Protein AF-A0A2U1RKB3-F1 (afdb_monomer_lite)

Radius of gyration: 14.65 Å; chains: 1; bounding box: 30×24×40 Å

Structure (mmCIF, N/CA/C/O backbone):
data_AF-A0A2U1RKB3-F1
#
_entry.id   AF-A0A2U1RKB3-F1
#
loop_
_atom_site.group_PDB
_atom_site.id
_atom_site.type_symbol
_atom_site.label_atom_id
_atom_site.label_alt_id
_atom_site.label_comp_id
_atom_site.label_asym_id
_atom_site.label_entity_id
_atom_site.label_seq_id
_atom_site.pdbx_PDB_ins_code
_atom_site.Cartn_x
_atom_site.Cartn_y
_atom_site.Cartn_z
_atom_site.occupancy
_atom_site.B_iso_or_equiv
_atom_site.auth_seq_id
_atom_site.auth_comp_id
_atom_site.auth_asym_id
_atom_site.auth_atom_id
_atom_site.pdbx_PDB_model_num
ATOM 1 N N . MET A 1 1 ? -11.209 -1.772 -21.357 1.00 34.69 1 MET A N 1
ATOM 2 C CA . MET A 1 1 ? -10.081 -1.187 -22.107 1.00 34.69 1 MET A CA 1
ATOM 3 C C . MET A 1 1 ? -9.138 -0.633 -21.068 1.00 34.69 1 MET A C 1
ATOM 5 O O . MET A 1 1 ? -9.551 0.246 -20.319 1.00 34.69 1 MET A O 1
ATOM 9 N N . ASP A 1 2 ? -7.949 -1.211 -20.966 1.00 29.16 2 ASP A N 1
ATOM 10 C CA . ASP A 1 2 ? -6.950 -0.784 -19.992 1.00 29.16 2 ASP A CA 1
ATOM 11 C C . ASP A 1 2 ? -6.097 0.314 -20.634 1.00 29.16 2 ASP A C 1
ATOM 13 O O . ASP A 1 2 ? -5.539 0.127 -21.715 1.00 29.16 2 ASP A O 1
ATOM 17 N N . THR A 1 3 ? -6.071 1.492 -20.010 1.00 33.03 3 THR A N 1
ATOM 18 C CA . THR A 1 3 ? -5.391 2.687 -20.524 1.00 33.03 3 THR A CA 1
ATOM 19 C C . THR A 1 3 ? -4.133 2.919 -19.699 1.00 33.03 3 THR A C 1
ATOM 21 O O . THR A 1 3 ? -4.228 3.145 -18.496 1.00 33.03 3 THR A O 1
ATOM 24 N N . VAL A 1 4 ? -2.962 2.895 -20.336 1.00 41.31 4 VAL A N 1
ATOM 25 C CA . VAL A 1 4 ? -1.676 3.191 -19.687 1.00 41.31 4 VAL A CA 1
ATOM 26 C C . VAL A 1 4 ? -1.207 4.575 -20.135 1.00 41.31 4 VAL A C 1
ATOM 28 O O . VAL A 1 4 ? -1.080 4.832 -21.331 1.00 41.31 4 VAL A O 1
ATOM 31 N N . LYS A 1 5 ? -0.962 5.484 -19.184 1.00 44.44 5 LYS A N 1
ATOM 32 C CA . LYS A 1 5 ? -0.470 6.847 -19.440 1.00 44.44 5 LYS A CA 1
ATOM 33 C C . LYS A 1 5 ? 0.995 6.940 -19.010 1.00 44.44 5 LYS A C 1
ATOM 35 O O . LYS A 1 5 ? 1.282 6.843 -17.824 1.00 44.44 5 LYS A O 1
ATOM 40 N N . VAL A 1 6 ? 1.913 7.138 -19.959 1.00 45.41 6 VAL A N 1
ATOM 41 C CA . VAL A 1 6 ? 3.365 7.196 -19.697 1.00 45.41 6 VAL A CA 1
ATOM 42 C C . VAL A 1 6 ? 3.868 8.637 -19.828 1.00 45.41 6 VAL A C 1
ATOM 44 O O . VAL A 1 6 ? 3.584 9.304 -20.822 1.00 45.41 6 VAL A O 1
ATOM 47 N N . SER A 1 7 ? 4.618 9.130 -18.836 1.00 49.72 7 SER A N 1
ATOM 48 C CA . SER A 1 7 ? 5.299 10.434 -18.861 1.00 49.72 7 SER A CA 1
ATOM 49 C C . SER A 1 7 ? 6.810 10.232 -18.746 1.00 49.72 7 SER A C 1
ATOM 51 O O . SER A 1 7 ? 7.283 9.574 -17.829 1.00 49.72 7 SER A O 1
ATOM 53 N N . LEU A 1 8 ? 7.598 10.834 -19.638 1.00 52.59 8 LEU A N 1
ATOM 54 C CA . LEU A 1 8 ? 9.067 10.725 -19.607 1.00 52.59 8 LEU A CA 1
ATOM 55 C C . LEU A 1 8 ? 9.713 11.499 -18.440 1.00 52.59 8 LEU A C 1
ATOM 57 O O . LEU A 1 8 ? 10.867 11.252 -18.109 1.00 52.59 8 LEU A O 1
ATOM 61 N N . LYS A 1 9 ? 8.979 12.420 -17.795 1.00 60.06 9 LYS A N 1
ATOM 62 C CA . LYS A 1 9 ? 9.431 13.108 -16.569 1.00 60.06 9 LYS A CA 1
ATOM 63 C C . LYS A 1 9 ? 9.156 12.307 -15.292 1.00 60.06 9 LYS A C 1
ATOM 65 O O . LYS A 1 9 ? 9.770 12.590 -14.270 1.00 60.06 9 LYS A O 1
ATOM 70 N N . LEU A 1 10 ? 8.215 11.362 -15.339 1.00 58.69 10 LEU A N 1
ATOM 71 C CA . LEU A 1 10 ? 7.777 10.558 -14.201 1.00 58.69 10 LEU A CA 1
ATOM 72 C C . LEU A 1 10 ? 7.273 9.207 -14.719 1.00 58.69 10 LEU A C 1
ATOM 74 O O . LEU A 1 10 ? 6.183 9.128 -15.289 1.00 58.69 10 LEU A O 1
ATOM 78 N N . ALA A 1 11 ? 8.058 8.152 -14.503 1.00 59.22 11 ALA A N 1
ATOM 79 C CA . ALA A 1 11 ? 7.650 6.787 -14.805 1.00 59.22 11 ALA A CA 1
ATOM 80 C C . ALA A 1 11 ? 6.543 6.358 -13.832 1.00 59.22 11 ALA A C 1
ATOM 82 O O . ALA A 1 11 ? 6.812 5.968 -12.698 1.00 59.22 11 ALA A O 1
ATOM 83 N N . GLN A 1 12 ? 5.292 6.486 -14.265 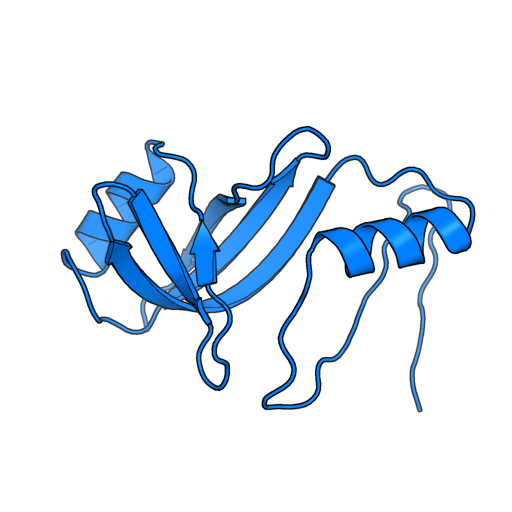1.00 63.16 12 GLN A N 1
ATOM 84 C CA . GLN A 1 12 ? 4.112 6.148 -13.480 1.00 63.16 12 GLN A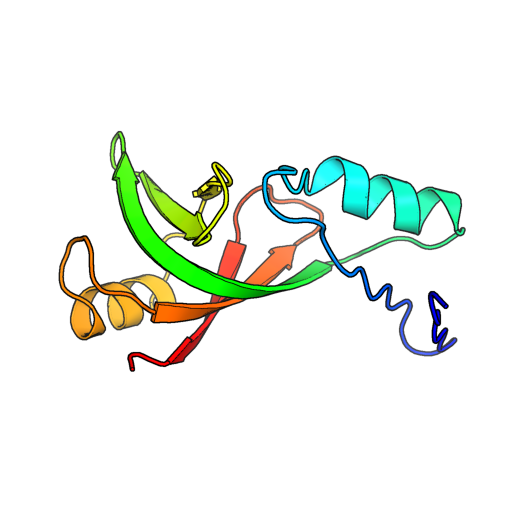 CA 1
ATOM 85 C C . GLN A 1 12 ? 3.385 4.972 -14.130 1.00 63.16 12 GLN A C 1
ATOM 87 O O . GLN A 1 12 ? 3.109 4.991 -15.329 1.00 63.16 12 GLN A O 1
ATOM 92 N N . ALA A 1 13 ? 3.048 3.971 -13.320 1.00 63.88 13 ALA A N 1
ATOM 93 C CA . ALA A 1 13 ? 2.147 2.891 -13.692 1.00 63.88 13 ALA A CA 1
ATOM 94 C C . ALA A 1 13 ? 0.860 3.028 -12.871 1.00 63.88 13 ALA A C 1
ATOM 96 O O . ALA A 1 13 ? 0.909 3.147 -11.648 1.00 63.88 13 ALA A O 1
ATOM 97 N N . GLU A 1 14 ? -0.286 3.030 -13.546 1.00 66.81 14 GLU A N 1
ATOM 98 C CA . GLU A 1 14 ? -1.599 2.943 -12.909 1.00 66.81 14 GLU A CA 1
ATOM 99 C C . GLU A 1 14 ? -2.141 1.535 -13.142 1.00 66.81 14 GLU A C 1
ATOM 101 O O . GLU A 1 14 ? -2.157 1.052 -14.275 1.00 66.81 14 GLU A O 1
ATOM 106 N N . MET A 1 15 ? -2.566 0.865 -12.073 1.00 64.94 15 MET A N 1
ATOM 107 C CA . MET A 1 15 ? -3.074 -0.499 -12.142 1.00 64.94 15 MET A CA 1
ATOM 108 C C . MET A 1 15 ? -4.424 -0.581 -11.441 1.00 64.94 15 MET A C 1
ATOM 110 O O . MET A 1 15 ? -4.564 -0.172 -10.290 1.00 64.94 15 MET A O 1
ATOM 114 N N . LYS A 1 16 ? -5.419 -1.136 -12.137 1.00 65.12 16 LYS A N 1
ATOM 115 C CA . LYS A 1 16 ? -6.729 -1.449 -11.562 1.00 65.12 16 LYS A CA 1
ATOM 116 C C . LYS A 1 16 ? -6.742 -2.903 -11.126 1.00 65.12 16 LYS A C 1
ATOM 118 O O . LYS A 1 16 ? -6.531 -3.803 -11.935 1.00 65.12 16 LYS A O 1
ATOM 123 N N . LEU A 1 17 ? -6.974 -3.119 -9.841 1.00 61.28 17 LEU A N 1
ATOM 124 C CA . LEU A 1 17 ? -6.993 -4.445 -9.241 1.00 61.28 17 LEU A CA 1
ATOM 125 C C . LEU A 1 17 ? -8.377 -5.073 -9.359 1.00 61.28 17 LEU A C 1
ATOM 127 O O . LEU A 1 17 ? -9.393 -4.387 -9.254 1.00 61.28 17 LEU A O 1
ATOM 131 N N . LYS A 1 18 ? -8.404 -6.392 -9.554 1.00 65.62 18 LYS A N 1
ATOM 132 C CA . LYS A 1 18 ? -9.621 -7.189 -9.390 1.00 65.62 18 LYS A CA 1
ATOM 133 C C . LYS A 1 18 ? -9.795 -7.530 -7.912 1.00 65.62 18 LYS A C 1
ATOM 135 O O . LYS A 1 18 ? -8.810 -7.789 -7.222 1.00 65.62 18 LYS A O 1
ATOM 140 N N . GLU A 1 19 ? -11.040 -7.552 -7.447 1.00 65.62 19 GLU A N 1
ATOM 141 C CA . GLU A 1 19 ? -11.363 -7.949 -6.074 1.00 65.62 19 GLU A CA 1
ATOM 142 C C . GLU A 1 19 ? -10.800 -9.341 -5.747 1.00 65.62 19 GLU A C 1
A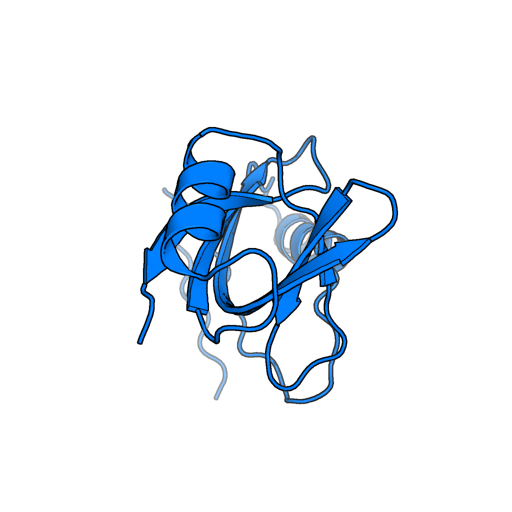TOM 144 O O . GLU A 1 19 ? -10.781 -10.239 -6.592 1.00 65.62 19 GLU A O 1
ATOM 149 N N . GLY A 1 20 ? -10.308 -9.505 -4.516 1.00 65.00 20 GLY A N 1
ATOM 150 C CA . GLY A 1 20 ? -9.754 -10.766 -4.020 1.00 65.00 20 GLY A CA 1
ATOM 151 C C . GLY A 1 20 ? -8.339 -11.118 -4.495 1.00 65.00 20 GLY A C 1
ATOM 152 O O . GLY A 1 20 ? -7.779 -12.090 -3.993 1.00 65.00 20 GLY A O 1
ATOM 153 N N . GLN A 1 21 ? -7.721 -10.358 -5.410 1.00 67.00 21 GLN A N 1
ATOM 154 C CA . GLN A 1 21 ? -6.310 -10.571 -5.754 1.00 67.00 21 GLN A CA 1
ATOM 155 C C . GLN A 1 21 ? -5.381 -9.757 -4.841 1.00 67.00 21 GLN A C 1
ATOM 157 O O . GLN A 1 21 ? -5.527 -8.535 -4.767 1.00 67.00 21 GLN A O 1
ATOM 162 N N . PRO A 1 22 ? -4.412 -10.403 -4.162 1.00 67.56 22 PRO A N 1
ATOM 163 C CA . PRO A 1 22 ? -3.418 -9.692 -3.372 1.00 67.56 22 PRO A CA 1
ATOM 164 C C . PRO A 1 22 ? -2.500 -8.865 -4.275 1.00 67.56 22 PRO A C 1
ATOM 166 O O . PRO A 1 22 ? -2.218 -9.216 -5.425 1.00 67.56 22 PRO A O 1
ATOM 169 N N . VAL A 1 23 ? -2.025 -7.754 -3.725 1.00 70.94 23 VAL A N 1
ATOM 170 C CA . VAL A 1 23 ? -1.117 -6.821 -4.388 1.00 70.94 23 VAL A CA 1
ATOM 171 C C . VAL A 1 23 ? 0.275 -7.044 -3.832 1.00 70.94 23 VAL A C 1
ATOM 173 O O . VAL A 1 23 ? 0.642 -6.515 -2.784 1.00 70.94 23 VAL A O 1
ATOM 176 N N . GLU A 1 24 ? 1.072 -7.821 -4.550 1.00 76.94 24 GLU A N 1
ATOM 177 C CA . GLU A 1 24 ? 2.481 -7.990 -4.213 1.00 76.94 24 GLU A CA 1
ATOM 178 C C . GLU A 1 24 ? 3.264 -6.770 -4.702 1.00 76.94 24 GLU A C 1
ATOM 180 O O . GLU A 1 24 ? 3.349 -6.489 -5.902 1.00 76.94 24 GLU A O 1
ATOM 185 N N . VAL A 1 25 ? 3.829 -6.018 -3.759 1.00 76.88 25 VAL A N 1
ATOM 186 C CA . VAL A 1 25 ? 4.604 -4.801 -4.040 1.00 76.88 25 VAL A CA 1
ATOM 187 C C . VAL A 1 25 ? 5.817 -5.136 -4.909 1.00 76.88 25 VAL A C 1
ATOM 189 O O . VAL A 1 25 ? 6.163 -4.389 -5.820 1.00 76.88 25 VAL A O 1
ATOM 192 N N . GLU A 1 26 ? 6.431 -6.290 -4.678 1.00 80.25 26 GLU A N 1
ATOM 193 C CA . GLU A 1 26 ? 7.544 -6.834 -5.447 1.00 80.25 26 GLU A CA 1
ATOM 194 C C . GLU A 1 26 ? 7.149 -7.049 -6.909 1.00 80.25 26 GLU A C 1
ATOM 196 O O . GLU A 1 26 ? 7.875 -6.647 -7.818 1.00 80.25 26 GLU A O 1
ATOM 201 N N . ARG A 1 27 ? 5.952 -7.596 -7.147 1.00 78.88 27 ARG A N 1
ATOM 202 C CA . ARG A 1 27 ? 5.419 -7.791 -8.496 1.00 78.88 27 ARG A CA 1
ATOM 203 C C . ARG A 1 27 ? 5.155 -6.462 -9.196 1.00 78.88 27 ARG A C 1
ATOM 205 O O . ARG A 1 27 ? 5.464 -6.326 -10.376 1.00 78.88 27 ARG A O 1
ATOM 212 N N . LEU A 1 28 ? 4.635 -5.468 -8.473 1.00 77.19 28 LEU A N 1
ATOM 213 C CA . LEU A 1 28 ? 4.478 -4.107 -8.993 1.00 77.19 28 LEU A CA 1
ATOM 214 C C . LEU A 1 28 ? 5.818 -3.497 -9.411 1.00 77.19 28 LEU A C 1
ATOM 216 O O . LEU A 1 28 ? 5.917 -2.925 -10.495 1.00 77.19 28 LEU A O 1
ATOM 220 N N . ARG A 1 29 ? 6.859 -3.641 -8.581 1.00 80.88 29 ARG A N 1
ATOM 221 C CA . ARG A 1 29 ? 8.209 -3.175 -8.930 1.00 80.88 29 ARG A CA 1
ATOM 222 C C . ARG A 1 29 ? 8.728 -3.883 -10.172 1.00 80.88 29 ARG A C 1
ATOM 224 O O . ARG A 1 29 ? 9.226 -3.207 -11.067 1.00 80.88 29 ARG A O 1
ATOM 231 N N . GLN A 1 30 ? 8.574 -5.204 -10.241 1.00 82.94 30 GLN A N 1
ATOM 232 C CA . GLN A 1 30 ? 9.049 -5.994 -11.372 1.00 82.94 30 GLN A CA 1
ATOM 233 C C . GLN A 1 30 ? 8.395 -5.552 -12.683 1.00 82.94 30 GLN A C 1
ATOM 235 O O . GLN A 1 30 ? 9.099 -5.348 -13.659 1.00 82.94 30 GLN A O 1
ATOM 240 N N . LEU A 1 31 ? 7.085 -5.289 -12.693 1.00 80.06 31 LEU A N 1
ATOM 241 C CA . LEU A 1 31 ? 6.390 -4.791 -13.886 1.00 80.06 31 LEU A CA 1
ATOM 242 C C . LEU A 1 31 ? 6.947 -3.448 -14.385 1.00 80.06 31 LEU A C 1
ATOM 244 O O . LEU A 1 31 ? 7.045 -3.225 -15.589 1.00 80.06 31 LEU A O 1
ATOM 248 N N . VAL A 1 32 ? 7.316 -2.550 -13.468 1.00 80.12 32 VAL A N 1
ATOM 249 C CA . VAL A 1 32 ? 7.927 -1.260 -13.824 1.00 80.12 32 VAL A CA 1
ATOM 250 C C . VAL A 1 32 ? 9.357 -1.451 -14.347 1.00 80.12 32 VAL A C 1
ATOM 252 O O . VAL A 1 32 ? 9.744 -0.790 -15.311 1.00 80.12 32 VAL A O 1
ATOM 255 N N . VAL A 1 33 ? 10.113 -2.387 -13.762 1.00 85.38 33 VAL A N 1
ATOM 256 C CA . VAL A 1 33 ? 11.457 -2.778 -14.225 1.00 85.38 33 VAL A CA 1
ATOM 257 C C . VAL A 1 33 ? 11.415 -3.406 -15.615 1.00 85.38 33 VAL A C 1
ATOM 259 O O . VAL A 1 33 ? 12.182 -2.997 -16.484 1.00 85.38 33 VAL A O 1
ATOM 262 N N . ASP A 1 34 ? 10.485 -4.326 -15.861 1.00 83.69 34 ASP A N 1
ATOM 263 C CA . ASP A 1 34 ? 10.296 -4.990 -17.156 1.00 83.69 34 ASP A CA 1
ATOM 264 C C . ASP A 1 34 ? 9.899 -3.992 -18.258 1.00 83.69 34 ASP A C 1
ATOM 266 O O . ASP A 1 34 ? 10.209 -4.192 -19.431 1.00 83.69 34 ASP A O 1
ATOM 270 N N . ALA A 1 35 ? 9.265 -2.875 -17.884 1.00 80.19 35 ALA A N 1
ATOM 271 C CA . ALA A 1 35 ? 8.965 -1.759 -18.779 1.00 80.19 35 ALA A CA 1
ATOM 272 C C . ALA A 1 35 ? 10.166 -0.819 -19.035 1.00 80.19 35 ALA A C 1
ATOM 274 O O . ALA A 1 35 ? 10.026 0.161 -19.767 1.00 80.19 35 ALA A O 1
ATOM 275 N N . GLY A 1 36 ? 11.338 -1.104 -18.455 1.00 83.00 36 GLY A N 1
ATOM 276 C CA . GLY A 1 36 ? 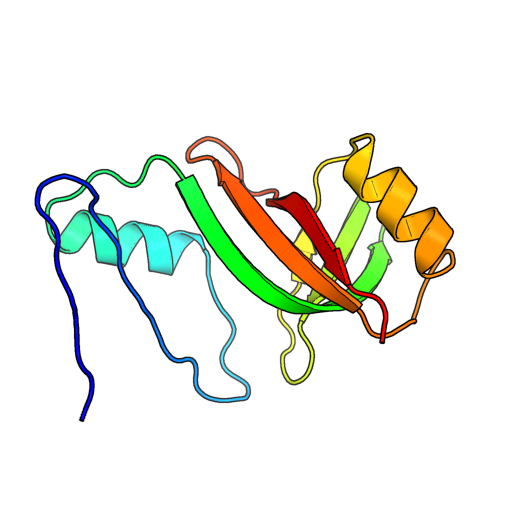12.582 -0.357 -18.660 1.00 83.00 36 GLY A CA 1
ATOM 277 C C . GLY A 1 36 ? 12.813 0.803 -17.686 1.00 83.00 36 GLY A C 1
ATOM 278 O O . GLY A 1 36 ? 13.642 1.668 -17.968 1.00 83.00 36 GLY A O 1
ATOM 279 N N . PHE A 1 37 ? 12.102 0.848 -16.555 1.00 83.44 37 PHE A N 1
ATOM 280 C CA . PHE A 1 37 ? 12.216 1.920 -15.561 1.00 83.44 37 PHE A CA 1
ATOM 281 C C . PHE A 1 37 ? 12.742 1.418 -14.211 1.00 83.44 37 PHE A C 1
ATOM 283 O O . PHE A 1 37 ? 12.543 0.271 -13.834 1.00 83.44 37 PHE A O 1
ATOM 290 N N . THR A 1 38 ? 13.346 2.309 -13.421 1.00 84.00 38 THR A N 1
ATOM 291 C CA . THR A 1 38 ? 13.804 1.993 -12.057 1.00 84.00 38 THR A CA 1
ATOM 292 C C . THR A 1 38 ? 12.889 2.670 -11.031 1.00 84.00 38 THR A C 1
ATOM 294 O O . THR A 1 38 ? 13.025 3.877 -10.810 1.00 84.00 38 THR A O 1
ATOM 297 N N . PRO A 1 39 ? 11.934 1.950 -10.408 1.00 80.81 39 PRO A N 1
ATOM 298 C CA . PRO A 1 39 ? 10.988 2.551 -9.471 1.00 80.81 39 PRO A CA 1
ATOM 299 C C . PRO A 1 39 ? 11.670 2.915 -8.147 1.00 80.81 39 PRO A C 1
ATOM 301 O O . PRO A 1 39 ? 12.067 2.036 -7.382 1.00 80.81 39 PRO A O 1
ATOM 304 N N . THR A 1 40 ? 11.742 4.210 -7.837 1.00 84.25 40 THR A N 1
ATOM 305 C CA . THR A 1 40 ? 12.328 4.722 -6.583 1.00 84.25 40 THR A CA 1
ATOM 306 C C . THR A 1 40 ? 11.350 4.674 -5.405 1.00 84.25 40 THR A C 1
ATOM 308 O O . THR A 1 40 ? 11.754 4.505 -4.253 1.00 84.25 40 THR A O 1
ATOM 311 N N . TRP A 1 41 ? 10.050 4.765 -5.678 1.00 84.81 41 TRP A N 1
ATOM 312 C CA . TRP A 1 41 ? 8.974 4.624 -4.699 1.00 84.81 41 TRP A CA 1
ATOM 313 C C . TRP A 1 41 ? 7.694 4.123 -5.371 1.00 84.81 41 TRP A C 1
ATOM 315 O O . TRP A 1 41 ? 7.514 4.255 -6.579 1.00 84.81 41 TRP A O 1
ATOM 325 N N . ILE A 1 42 ? 6.801 3.536 -4.575 1.00 84.19 42 ILE A N 1
ATOM 326 C CA . ILE A 1 42 ? 5.430 3.201 -4.978 1.00 84.19 42 ILE A CA 1
ATOM 327 C C . ILE A 1 42 ? 4.487 4.006 -4.100 1.00 84.19 42 ILE A C 1
ATOM 329 O O . ILE A 1 42 ? 4.575 3.916 -2.879 1.00 84.19 42 ILE A O 1
ATOM 333 N N . ARG A 1 43 ? 3.583 4.770 -4.711 1.00 86.38 43 ARG A N 1
ATOM 334 C CA . ARG A 1 43 ? 2.510 5.470 -4.005 1.00 86.38 43 ARG A CA 1
ATOM 335 C C . ARG A 1 43 ? 1.203 4.738 -4.247 1.00 86.38 43 ARG A C 1
ATOM 337 O O . ARG A 1 43 ? 0.900 4.396 -5.388 1.00 86.38 43 ARG A O 1
ATOM 344 N N . PHE A 1 44 ? 0.443 4.505 -3.189 1.00 84.81 44 PHE A N 1
ATOM 345 C CA . PHE A 1 44 ? -0.859 3.853 -3.260 1.00 84.81 44 PHE A CA 1
ATOM 346 C C . PHE A 1 44 ? -1.896 4.654 -2.483 1.00 84.81 44 PHE A C 1
ATOM 348 O O . PHE A 1 44 ? -1.564 5.370 -1.541 1.00 84.81 44 PHE A O 1
ATOM 355 N N . GLU A 1 45 ? -3.154 4.498 -2.874 1.00 88.88 45 GLU A N 1
ATOM 356 C CA . GLU A 1 45 ? -4.315 5.014 -2.163 1.00 88.88 45 GLU A CA 1
ATOM 357 C C . GLU A 1 45 ? -5.283 3.853 -1.950 1.00 88.88 45 GLU A C 1
ATOM 359 O O . GLU A 1 45 ? -5.596 3.122 -2.891 1.00 88.88 45 GLU A O 1
ATOM 364 N N . ALA A 1 46 ? -5.689 3.622 -0.704 1.00 87.31 46 ALA A N 1
ATOM 365 C CA . ALA A 1 46 ? -6.499 2.465 -0.351 1.00 87.31 46 ALA A CA 1
ATOM 366 C C . ALA A 1 46 ? -7.393 2.744 0.856 1.00 87.31 46 ALA A C 1
ATOM 368 O O . ALA A 1 46 ? -7.027 3.492 1.761 1.00 87.31 46 ALA A O 1
ATOM 369 N N . ILE A 1 47 ? -8.549 2.082 0.891 1.00 90.31 47 ILE A N 1
ATOM 370 C CA . ILE A 1 47 ? -9.462 2.083 2.036 1.00 90.31 47 ILE A CA 1
ATOM 371 C C . ILE A 1 47 ? -9.270 0.780 2.803 1.00 90.31 47 ILE A C 1
ATOM 373 O O . ILE A 1 47 ? -9.097 -0.283 2.210 1.00 90.31 47 ILE A O 1
ATOM 377 N N . GLY A 1 48 ? -9.274 0.858 4.126 1.00 90.94 48 GLY A N 1
ATOM 378 C CA . GLY A 1 48 ? -8.939 -0.279 4.963 1.00 90.94 48 GLY A CA 1
ATOM 379 C C . GLY A 1 48 ? -9.074 0.026 6.439 1.00 90.94 48 GLY A C 1
ATOM 380 O O . GLY A 1 48 ? -9.789 0.943 6.838 1.00 90.94 48 GLY A O 1
ATOM 381 N N . ARG A 1 49 ? -8.414 -0.781 7.263 1.00 92.12 49 ARG A N 1
ATOM 382 C CA . ARG A 1 49 ? -8.406 -0.640 8.722 1.00 92.12 49 ARG A CA 1
ATOM 383 C C . ARG A 1 49 ? -6.995 -0.841 9.244 1.00 92.12 49 ARG A C 1
ATOM 385 O O . ARG A 1 49 ? -6.244 -1.656 8.705 1.00 92.12 49 ARG A O 1
ATOM 392 N N . LEU A 1 50 ? -6.657 -0.137 10.317 1.00 91.56 50 LEU A N 1
ATOM 393 C CA . LEU A 1 50 ? -5.462 -0.458 11.084 1.00 91.56 50 LEU A CA 1
ATOM 394 C C . LEU A 1 50 ? -5.671 -1.750 11.874 1.00 91.56 50 LEU A C 1
ATOM 396 O O . LEU A 1 50 ? -6.746 -1.982 12.433 1.00 91.56 50 LEU A O 1
ATOM 400 N N . THR A 1 51 ? -4.631 -2.575 11.885 1.00 90.06 51 THR A N 1
ATOM 401 C CA . THR A 1 51 ? -4.512 -3.752 12.737 1.00 90.06 51 THR A CA 1
ATOM 402 C C . THR A 1 51 ? -3.095 -3.833 13.285 1.00 90.06 51 THR A C 1
ATOM 404 O O . THR A 1 51 ? -2.126 -3.574 12.568 1.00 90.06 51 THR A O 1
ATOM 407 N N . THR A 1 52 ? -2.954 -4.194 14.554 1.00 89.00 52 THR A N 1
ATOM 408 C CA . THR A 1 52 ? -1.643 -4.438 15.162 1.00 89.00 52 THR A CA 1
ATOM 409 C C . THR A 1 52 ? -1.399 -5.937 15.320 1.00 89.00 52 THR A C 1
ATOM 411 O O . THR A 1 52 ? -2.223 -6.652 15.885 1.00 89.00 52 THR A O 1
ATOM 414 N N . ARG A 1 53 ? -0.246 -6.423 14.847 1.00 85.56 53 ARG A N 1
ATOM 415 C CA . ARG A 1 53 ? 0.195 -7.813 15.031 1.00 85.56 53 ARG A CA 1
ATOM 416 C C . ARG A 1 53 ? 1.657 -7.835 15.457 1.00 85.56 53 ARG A C 1
ATOM 418 O O . ARG A 1 53 ? 2.496 -7.225 14.801 1.00 85.56 53 ARG A O 1
ATOM 425 N N . ASP A 1 54 ? 1.948 -8.513 16.565 1.00 84.69 54 ASP A N 1
ATOM 426 C CA . ASP A 1 54 ? 3.309 -8.682 17.097 1.00 84.69 54 ASP A CA 1
ATOM 427 C C . ASP A 1 54 ? 4.067 -7.342 17.249 1.00 84.69 54 ASP A C 1
ATOM 429 O O . ASP A 1 54 ? 5.234 -7.205 16.889 1.00 84.69 54 ASP A O 1
ATOM 433 N N . GLY A 1 55 ? 3.363 -6.300 17.716 1.00 83.69 55 GLY A N 1
ATOM 434 C CA . GLY A 1 55 ? 3.906 -4.944 17.887 1.00 83.69 55 GLY A CA 1
ATOM 435 C C . GLY A 1 55 ? 4.106 -4.147 16.590 1.00 83.69 55 GLY A C 1
ATOM 436 O O . GLY A 1 55 ? 4.484 -2.978 16.643 1.00 83.69 55 GLY A O 1
ATOM 437 N N . THR A 1 56 ? 3.819 -4.738 15.428 1.00 88.25 56 THR A N 1
ATOM 438 C CA . THR A 1 56 ? 3.900 -4.074 14.123 1.00 88.25 56 THR A CA 1
ATOM 439 C C . THR A 1 56 ? 2.512 -3.633 13.664 1.00 88.25 56 THR A C 1
ATOM 441 O O . THR A 1 56 ? 1.559 -4.413 13.689 1.00 88.25 56 THR A O 1
ATOM 444 N N . SER A 1 57 ? 2.392 -2.375 13.231 1.00 90.69 57 SER A N 1
ATOM 445 C CA . SER A 1 57 ? 1.179 -1.878 12.577 1.00 90.69 57 SER A CA 1
ATOM 446 C C . SER A 1 57 ? 1.091 -2.372 11.147 1.00 90.69 57 SER A C 1
ATOM 448 O O . SER A 1 57 ? 2.027 -2.206 10.362 1.00 90.69 57 SER A O 1
ATOM 450 N N . PHE A 1 58 ? -0.081 -2.871 10.791 1.00 91.56 58 PHE A N 1
ATOM 451 C CA . PHE A 1 58 ? -0.451 -3.196 9.430 1.00 91.56 58 PHE A CA 1
ATOM 452 C C . PHE A 1 58 ? -1.706 -2.428 9.034 1.00 91.56 58 PHE A C 1
ATOM 454 O O . PHE A 1 58 ? -2.613 -2.195 9.834 1.00 91.56 58 PHE A O 1
ATOM 461 N N . PHE A 1 59 ? -1.769 -2.071 7.762 1.00 90.88 59 PHE A N 1
ATOM 462 C CA . PHE A 1 59 ? -2.986 -1.626 7.116 1.00 90.88 59 PHE A CA 1
ATOM 463 C C . PHE A 1 59 ? -3.614 -2.803 6.377 1.00 90.88 59 PHE A C 1
ATOM 465 O O . PHE A 1 59 ? -3.017 -3.330 5.435 1.00 90.88 59 PHE A O 1
ATOM 472 N N . LYS A 1 60 ? -4.805 -3.225 6.809 1.00 90.62 60 LYS A N 1
ATOM 473 C CA . LYS A 1 60 ? -5.602 -4.233 6.109 1.00 90.62 60 LYS A CA 1
ATOM 474 C C . LYS A 1 60 ? -6.479 -3.547 5.073 1.00 90.62 60 LYS A C 1
ATOM 476 O O . LYS A 1 60 ? -7.411 -2.836 5.450 1.00 90.62 60 LYS A O 1
ATOM 481 N N . VAL A 1 61 ? -6.188 -3.773 3.796 1.00 88.19 61 VAL A N 1
ATOM 482 C CA . VAL A 1 61 ? -6.958 -3.203 2.682 1.00 88.19 61 VAL A CA 1
ATOM 483 C C . VAL A 1 61 ? -8.326 -3.882 2.613 1.00 88.19 61 VAL A C 1
ATOM 485 O O . VAL A 1 61 ? -8.436 -5.107 2.643 1.00 88.19 61 VAL A O 1
ATOM 488 N N . GLU A 1 62 ? -9.385 -3.086 2.541 1.00 87.25 62 GLU A N 1
ATOM 489 C CA . GLU A 1 62 ? -10.759 -3.576 2.504 1.00 87.25 62 GLU A CA 1
ATOM 490 C C . GLU A 1 62 ? -11.045 -4.368 1.219 1.00 87.25 62 GLU A C 1
ATOM 492 O O . GLU A 1 62 ? -10.549 -4.034 0.147 1.00 87.25 62 GLU A O 1
ATOM 497 N N . GLY A 1 63 ? -11.831 -5.445 1.330 1.00 81.12 63 GLY A N 1
ATOM 498 C CA . GLY A 1 63 ? -12.151 -6.319 0.192 1.00 81.12 63 GLY A CA 1
ATOM 499 C C . GLY A 1 63 ? -11.003 -7.234 -0.259 1.00 81.12 63 GLY A C 1
ATOM 500 O O . GLY A 1 63 ? -11.129 -7.917 -1.273 1.00 81.12 63 GLY A O 1
ATOM 50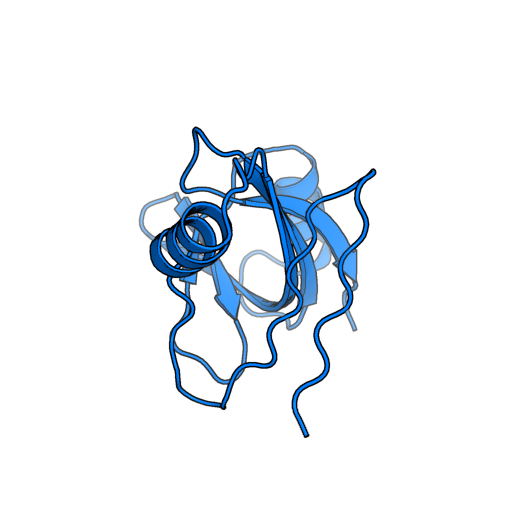1 N N . THR A 1 64 ? -9.892 -7.270 0.484 1.00 80.12 64 THR A N 1
ATOM 502 C CA . THR A 1 64 ? -8.735 -8.126 0.188 1.00 80.12 64 THR A CA 1
ATOM 503 C C . THR A 1 64 ? -8.135 -8.713 1.471 1.00 80.12 64 THR A C 1
ATOM 505 O O . THR A 1 64 ? -8.380 -8.218 2.575 1.00 80.12 64 THR A O 1
ATOM 508 N N . ASP A 1 65 ? -7.288 -9.730 1.321 1.00 81.88 65 ASP A N 1
ATOM 509 C CA . ASP A 1 65 ? -6.429 -10.235 2.402 1.00 81.88 65 ASP A CA 1
ATOM 510 C C . ASP A 1 65 ? -5.077 -9.504 2.477 1.00 81.88 65 ASP A C 1
ATOM 512 O O . ASP A 1 65 ? -4.177 -9.908 3.214 1.00 81.88 65 ASP A O 1
ATOM 516 N N . GLN A 1 66 ? -4.924 -8.403 1.732 1.00 83.69 66 GLN A N 1
ATOM 517 C CA . GLN A 1 66 ? -3.687 -7.639 1.692 1.00 83.69 66 GLN A CA 1
ATOM 518 C C . GLN A 1 66 ? -3.429 -6.945 3.034 1.00 83.69 66 GLN A C 1
ATOM 520 O O . GLN A 1 66 ? -4.242 -6.152 3.521 1.00 83.69 66 GLN A O 1
ATOM 525 N N . LEU A 1 67 ? -2.239 -7.189 3.581 1.00 87.88 67 LEU A N 1
ATOM 526 C CA . LEU A 1 67 ? -1.689 -6.479 4.730 1.00 87.88 67 LEU A CA 1
ATOM 527 C C . LEU A 1 67 ? -0.466 -5.682 4.285 1.00 87.88 67 LEU A C 1
ATOM 529 O O . LEU A 1 67 ? 0.471 -6.233 3.711 1.00 87.88 67 LEU A O 1
ATOM 533 N N . ILE A 1 68 ? -0.463 -4.382 4.565 1.00 88.62 68 ILE A N 1
ATOM 534 C CA . ILE A 1 68 ? 0.663 -3.494 4.271 1.00 88.62 68 ILE A CA 1
ATOM 535 C C . ILE A 1 68 ? 1.303 -3.099 5.595 1.00 88.62 68 ILE A C 1
ATOM 537 O O . ILE A 1 68 ? 0.674 -2.430 6.412 1.00 88.62 68 ILE A O 1
ATOM 541 N N . ALA A 1 69 ? 2.546 -3.519 5.827 1.00 91.00 69 ALA A N 1
ATOM 542 C CA . ALA A 1 69 ? 3.286 -3.119 7.019 1.00 91.00 69 ALA A CA 1
ATOM 543 C C . ALA A 1 69 ? 3.548 -1.608 6.991 1.00 91.00 69 ALA A C 1
ATOM 545 O O . ALA A 1 69 ? 4.027 -1.084 5.983 1.00 91.00 69 ALA A O 1
ATOM 546 N N . LEU A 1 70 ? 3.266 -0.914 8.091 1.00 90.31 70 LEU A N 1
ATOM 547 C CA . LEU A 1 70 ? 3.458 0.530 8.202 1.00 90.31 70 LEU A CA 1
ATOM 548 C C . LEU A 1 70 ? 4.745 0.860 8.967 1.00 90.31 70 LEU A C 1
ATOM 550 O O . LEU A 1 70 ? 5.151 0.150 9.892 1.00 90.31 70 LEU A O 1
ATOM 554 N N . VAL A 1 71 ? 5.412 1.937 8.564 1.00 91.19 71 VAL A N 1
ATOM 555 C CA . VAL A 1 71 ? 6.538 2.511 9.303 1.00 91.19 71 VAL A CA 1
ATOM 556 C C . VAL A 1 71 ? 6.005 3.182 10.566 1.00 91.19 71 VAL A C 1
ATOM 558 O O . VAL A 1 71 ? 4.992 3.870 10.528 1.00 91.19 71 VAL A O 1
ATOM 561 N N . ALA A 1 72 ? 6.690 2.969 11.690 1.00 89.06 72 ALA A N 1
ATOM 562 C CA . ALA A 1 72 ? 6.402 3.688 12.922 1.00 89.06 72 ALA A CA 1
ATOM 563 C C . ALA A 1 72 ? 6.941 5.119 12.812 1.00 89.06 72 ALA A C 1
ATOM 565 O O . ALA A 1 72 ? 8.148 5.336 12.921 1.00 89.06 72 ALA A O 1
ATOM 566 N N . ASP A 1 73 ? 6.047 6.066 12.548 1.00 90.00 73 ASP A N 1
ATOM 567 C CA . ASP A 1 73 ? 6.335 7.492 12.423 1.00 90.00 73 ASP A CA 1
ATOM 568 C C . ASP A 1 73 ? 5.193 8.347 13.005 1.00 90.00 73 ASP A C 1
ATOM 570 O O . ASP A 1 73 ? 4.169 7.837 13.469 1.00 90.00 73 ASP A O 1
ATOM 574 N N . GLU A 1 74 ? 5.376 9.669 13.013 1.00 89.75 74 GLU A N 1
ATOM 575 C CA . GLU A 1 74 ? 4.391 10.612 13.558 1.00 89.75 74 GLU A CA 1
ATOM 576 C C . GLU A 1 74 ? 3.041 10.553 12.827 1.00 89.75 74 GLU A C 1
ATOM 578 O O . GLU A 1 74 ? 1.994 10.748 13.449 1.00 89.75 74 GLU A O 1
ATOM 583 N N . GLN A 1 75 ? 3.046 10.246 11.524 1.00 90.50 75 GLN A N 1
ATOM 584 C CA . GLN A 1 75 ? 1.831 10.139 10.714 1.00 90.50 75 GLN A CA 1
ATOM 585 C C . GLN A 1 75 ? 1.025 8.893 11.083 1.00 90.50 75 GLN A C 1
ATOM 587 O O . GLN A 1 75 ? -0.199 8.969 11.218 1.00 90.50 75 GLN A O 1
ATOM 592 N N . LEU A 1 76 ? 1.690 7.762 11.330 1.00 89.19 76 LEU A N 1
ATOM 593 C CA . LEU A 1 76 ? 1.042 6.564 11.855 1.00 89.19 76 LEU A CA 1
ATOM 594 C C . LEU A 1 76 ? 0.432 6.809 13.240 1.00 89.19 76 LEU A C 1
ATOM 596 O O . LEU A 1 76 ? -0.680 6.355 13.514 1.00 89.19 76 LEU A O 1
ATOM 600 N N . GLU A 1 77 ? 1.130 7.528 14.118 1.00 90.62 77 GLU A N 1
ATOM 601 C CA . GLU A 1 77 ? 0.607 7.856 15.448 1.00 90.62 77 GLU A CA 1
ATOM 602 C C . GLU A 1 77 ? -0.598 8.805 15.376 1.00 90.62 77 GLU A C 1
ATOM 604 O O . GLU A 1 77 ? -1.577 8.626 16.105 1.00 90.62 77 GLU A O 1
ATOM 609 N N . ALA A 1 78 ? -0.581 9.777 14.460 1.00 89.88 78 ALA A N 1
ATOM 610 C CA . ALA A 1 78 ? -1.733 10.635 14.184 1.00 89.88 78 ALA A CA 1
ATOM 611 C C . ALA A 1 78 ? -2.931 9.825 13.661 1.00 89.88 78 ALA A C 1
ATOM 613 O O . ALA A 1 78 ? -4.051 9.983 14.155 1.00 89.88 78 ALA A O 1
ATOM 614 N N . LEU A 1 79 ? -2.686 8.904 12.727 1.00 87.81 79 LEU A N 1
ATOM 615 C CA . LEU A 1 79 ? -3.694 7.989 12.199 1.00 87.81 79 LEU A CA 1
ATOM 616 C C . LEU A 1 79 ? -4.302 7.115 13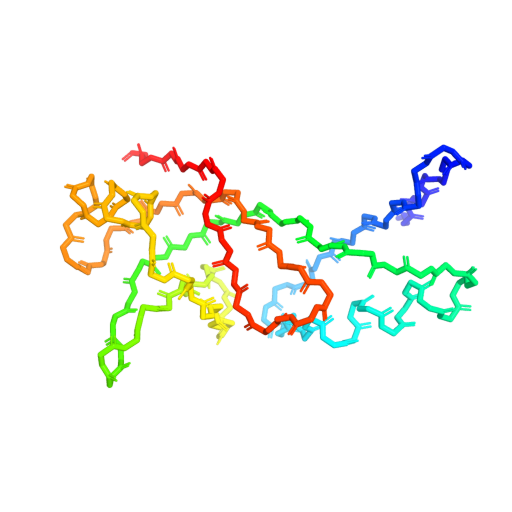.310 1.00 87.81 79 LEU A C 1
ATOM 618 O O . LEU A 1 79 ? -5.526 7.006 13.406 1.00 87.81 79 LEU A O 1
ATOM 622 N N . ARG A 1 80 ? -3.473 6.531 14.185 1.00 87.94 80 ARG A N 1
ATOM 623 C CA . ARG A 1 80 ? -3.915 5.732 15.344 1.00 87.94 80 ARG A CA 1
ATOM 624 C C . ARG A 1 80 ? -4.787 6.541 16.301 1.00 87.94 80 ARG A C 1
ATOM 626 O O . ARG A 1 80 ? -5.829 6.060 16.741 1.00 87.94 80 ARG A O 1
ATOM 633 N N . LYS A 1 81 ? -4.405 7.788 16.597 1.00 87.19 81 LYS A N 1
ATOM 634 C CA . LYS A 1 81 ? -5.210 8.691 17.438 1.00 87.19 81 LYS A CA 1
ATOM 635 C C . LYS A 1 81 ? -6.567 9.010 16.807 1.00 87.19 81 LYS A C 1
ATOM 637 O O . LYS A 1 81 ? -7.566 9.034 17.517 1.00 87.19 81 LYS A O 1
ATOM 642 N N . ALA A 1 82 ? -6.612 9.227 15.492 1.00 85.44 82 ALA A N 1
ATOM 643 C CA . ALA A 1 82 ? -7.846 9.552 14.775 1.00 85.44 82 ALA A CA 1
ATOM 644 C C . ALA A 1 82 ? -8.804 8.351 14.650 1.00 85.44 82 ALA A C 1
ATOM 646 O O . ALA A 1 82 ? -10.026 8.499 14.733 1.00 85.44 82 ALA A O 1
ATOM 647 N N . THR A 1 83 ? -8.259 7.150 14.461 1.00 81.88 83 THR A N 1
ATOM 648 C CA . THR A 1 83 ? -9.046 5.932 14.205 1.00 81.88 83 THR A CA 1
ATOM 649 C C . THR A 1 83 ? -9.384 5.137 15.470 1.00 81.88 83 THR A C 1
ATOM 651 O O . THR A 1 83 ? -10.349 4.374 15.463 1.00 81.88 83 THR A O 1
ATOM 654 N N . GLY A 1 84 ? -8.677 5.360 16.579 1.00 73.44 84 GLY A N 1
ATOM 655 C CA . GLY A 1 84 ? -8.682 4.436 17.714 1.00 73.44 84 GLY A CA 1
ATOM 656 C C . GLY A 1 84 ? -7.767 3.240 17.435 1.00 73.44 84 GLY A C 1
ATOM 657 O O . GLY A 1 84 ? -7.438 2.966 16.285 1.00 73.44 84 GLY A O 1
ATOM 658 N N . GLN A 1 85 ? -7.313 2.553 18.490 1.00 63.69 85 GLN A N 1
ATOM 659 C CA . GLN A 1 85 ? -6.207 1.590 18.388 1.00 63.69 85 GLN A CA 1
ATOM 660 C C . GLN A 1 85 ? -6.415 0.490 17.336 1.00 63.69 85 GLN A C 1
ATOM 662 O O . GLN A 1 85 ? -5.423 0.108 16.729 1.00 63.69 85 GLN A O 1
ATOM 667 N N . ASP A 1 86 ? -7.651 0.059 17.051 1.00 66.25 86 ASP A N 1
ATOM 668 C CA . ASP A 1 86 ? -7.940 -0.887 15.969 1.00 66.25 86 ASP A CA 1
ATOM 669 C C . ASP A 1 86 ? -9.384 -0.740 15.437 1.00 66.25 86 ASP A C 1
ATOM 671 O O . ASP A 1 86 ? -10.335 -0.521 16.190 1.00 66.25 86 ASP A O 1
ATOM 675 N N . GLY A 1 87 ? -9.568 -0.924 14.124 1.00 69.81 87 GLY A N 1
ATOM 676 C CA . GLY A 1 87 ? -10.860 -1.338 13.556 1.00 69.81 87 GLY A CA 1
ATOM 677 C C . GLY A 1 87 ? -11.736 -0.291 12.858 1.00 69.81 87 GLY A C 1
ATOM 678 O O . GLY A 1 87 ? -12.673 -0.698 12.163 1.00 69.81 87 GLY A O 1
ATOM 679 N N . LYS A 1 88 ? -11.454 1.018 12.945 1.00 84.75 88 LYS A N 1
ATOM 680 C CA . LYS A 1 88 ? -12.176 1.997 12.110 1.00 84.75 88 LYS A CA 1
ATOM 681 C C . LYS A 1 88 ? -11.716 1.935 10.658 1.00 84.75 88 LYS A C 1
ATOM 683 O O . LYS A 1 88 ? -10.533 1.763 10.363 1.00 84.75 88 LYS A O 1
ATOM 688 N N . ARG A 1 89 ? -12.689 2.084 9.758 1.00 89.44 89 ARG A N 1
ATOM 689 C CA . ARG A 1 89 ? -12.456 2.249 8.325 1.00 89.44 89 ARG A CA 1
ATOM 690 C C . ARG A 1 89 ? -11.742 3.579 8.102 1.00 89.44 89 ARG A C 1
ATOM 692 O O . ARG A 1 89 ? -12.143 4.577 8.687 1.00 89.44 89 ARG A O 1
ATOM 699 N N . VAL A 1 90 ? -10.695 3.585 7.291 1.00 91.44 90 VAL A N 1
ATOM 700 C CA . VAL A 1 90 ? -9.903 4.775 6.980 1.00 91.44 90 VAL A CA 1
ATOM 701 C C . VAL A 1 90 ? -9.331 4.654 5.573 1.00 91.44 90 VAL A C 1
ATOM 703 O O . VAL A 1 90 ? -8.934 3.565 5.151 1.00 91.44 90 VAL A O 1
ATOM 706 N N . ALA A 1 91 ? -9.320 5.760 4.838 1.00 91.44 91 ALA A N 1
ATOM 707 C CA . ALA A 1 91 ? -8.598 5.870 3.581 1.00 91.44 91 ALA A CA 1
ATOM 708 C C . ALA A 1 91 ? -7.178 6.355 3.876 1.00 91.44 91 ALA A C 1
ATOM 710 O O . ALA A 1 91 ? -7.008 7.324 4.614 1.00 91.44 91 ALA A O 1
ATOM 711 N N . ILE A 1 92 ? -6.162 5.700 3.318 1.00 91.00 92 ILE A N 1
ATOM 712 C CA . ILE A 1 92 ? -4.772 6.147 3.420 1.00 91.00 92 ILE A CA 1
ATOM 713 C C . ILE A 1 92 ? -4.172 6.334 2.038 1.00 91.00 92 ILE A C 1
ATOM 715 O O . ILE A 1 92 ? -4.431 5.560 1.116 1.00 91.00 92 ILE A O 1
ATOM 719 N N . VAL A 1 93 ? -3.308 7.332 1.938 1.00 91.44 93 VAL A N 1
ATOM 720 C CA . VAL A 1 93 ? -2.298 7.435 0.898 1.00 91.44 93 VAL A CA 1
ATOM 721 C C . VAL A 1 93 ? -0.971 7.060 1.536 1.00 91.44 93 VAL A C 1
ATOM 723 O O . VAL A 1 93 ? -0.566 7.670 2.529 1.00 91.44 93 VAL A O 1
ATOM 726 N N . GLY A 1 94 ? -0.309 6.050 0.984 1.00 90.38 94 GLY A N 1
ATOM 727 C CA . GLY A 1 94 ? 0.970 5.569 1.487 1.00 90.38 94 GLY A CA 1
ATOM 728 C C . GLY A 1 94 ? 2.049 5.536 0.416 1.00 90.38 94 GLY A C 1
ATOM 729 O O . GLY A 1 94 ? 1.764 5.414 -0.776 1.00 90.38 94 GLY A O 1
ATOM 730 N N . MET A 1 95 ? 3.299 5.608 0.864 1.00 91.00 95 MET A N 1
ATOM 731 C CA . MET A 1 95 ? 4.487 5.532 0.021 1.00 91.00 95 MET A CA 1
ATOM 732 C C . MET A 1 95 ? 5.406 4.399 0.486 1.00 91.00 95 MET A C 1
ATOM 734 O O . MET A 1 95 ? 5.732 4.299 1.667 1.00 91.00 95 MET A O 1
ATOM 738 N N . ILE A 1 96 ? 5.862 3.562 -0.447 1.00 89.06 96 ILE A N 1
ATOM 739 C CA . ILE A 1 96 ? 6.796 2.455 -0.210 1.00 89.06 96 ILE A CA 1
ATOM 740 C C . ILE A 1 96 ? 8.114 2.739 -0.955 1.00 89.06 96 ILE A C 1
ATOM 742 O O . ILE A 1 96 ? 8.197 2.511 -2.170 1.00 89.06 96 ILE A O 1
ATOM 746 N N . PRO A 1 97 ? 9.161 3.227 -0.262 1.00 85.94 97 PRO A N 1
ATOM 747 C CA . PRO A 1 97 ? 10.481 3.463 -0.854 1.00 85.94 97 PRO A CA 1
ATOM 748 C C . PRO A 1 97 ? 11.107 2.177 -1.402 1.00 85.94 97 PRO A C 1
ATOM 750 O O . PRO A 1 97 ? 10.837 1.103 -0.875 1.00 85.94 97 PRO A O 1
ATOM 753 N N . GLN A 1 98 ? 11.957 2.267 -2.427 1.00 80.00 98 GLN A N 1
ATOM 754 C CA . GLN A 1 98 ? 12.607 1.108 -3.065 1.00 80.00 98 GLN A CA 1
ATOM 755 C C . GLN A 1 98 ? 13.316 0.165 -2.089 1.00 80.00 98 GLN A C 1
ATOM 757 O O . GLN A 1 98 ? 13.209 -1.048 -2.221 1.00 80.00 98 GLN A O 1
ATOM 762 N N . GLU A 1 99 ? 13.998 0.722 -1.096 1.00 77.81 99 GLU A N 1
ATOM 763 C CA . GLU A 1 99 ? 14.813 -0.031 -0.138 1.00 77.81 99 GLU A CA 1
ATOM 764 C C . GLU A 1 99 ? 13.996 -0.656 1.004 1.00 77.81 99 GLU A C 1
ATOM 766 O O . GLU A 1 99 ? 14.556 -1.279 1.905 1.00 77.81 99 GLU A O 1
ATOM 771 N N . LYS A 1 100 ? 12.673 -0.449 1.023 1.00 76.19 100 LYS A N 1
ATOM 772 C CA . LYS A 1 100 ? 11.808 -0.834 2.141 1.00 76.19 100 LYS A CA 1
ATOM 773 C C . LYS A 1 100 ? 10.612 -1.650 1.664 1.00 76.19 100 LYS A C 1
ATOM 775 O O . LYS A 1 100 ? 10.009 -1.369 0.634 1.00 76.19 100 LYS A O 1
ATOM 780 N N . ASN A 1 101 ? 10.187 -2.571 2.526 1.00 79.50 101 ASN A N 1
ATOM 781 C CA . ASN A 1 101 ? 8.933 -3.321 2.384 1.00 79.50 101 ASN A CA 1
ATOM 782 C C . ASN A 1 101 ? 7.843 -2.794 3.335 1.00 79.50 101 ASN A C 1
ATOM 784 O O . ASN A 1 101 ? 6.897 -3.502 3.670 1.00 79.50 101 ASN A O 1
ATOM 788 N N . ARG A 1 102 ? 8.003 -1.558 3.828 1.00 86.19 102 ARG A N 1
ATOM 789 C CA . ARG A 1 102 ? 7.051 -0.890 4.722 1.00 86.19 102 ARG A CA 1
ATOM 790 C C . ARG A 1 102 ? 6.598 0.425 4.112 1.00 86.19 102 ARG A C 1
ATOM 792 O O . ARG A 1 102 ? 7.421 1.164 3.570 1.00 86.19 102 ARG A O 1
ATOM 799 N N . ALA A 1 103 ? 5.311 0.711 4.239 1.00 89.62 103 ALA A N 1
ATOM 800 C CA . ALA A 1 103 ? 4.710 1.951 3.790 1.00 89.62 103 ALA A CA 1
ATOM 801 C C . ALA A 1 103 ? 4.820 3.042 4.858 1.00 89.62 103 ALA A C 1
ATOM 803 O O . ALA A 1 103 ? 4.539 2.808 6.032 1.00 89.62 103 ALA A O 1
ATOM 804 N N . GLN A 1 104 ? 5.193 4.241 4.438 1.00 92.25 104 GLN A N 1
ATOM 805 C CA . GLN A 1 104 ? 5.012 5.469 5.206 1.00 92.25 104 GLN A CA 1
ATOM 806 C C . GLN A 1 104 ? 3.631 6.033 4.887 1.00 92.25 104 GLN A C 1
ATOM 808 O O . GLN A 1 104 ? 3.226 6.033 3.722 1.00 92.25 104 GLN A O 1
ATOM 813 N N . VAL A 1 105 ? 2.901 6.488 5.903 1.00 89.56 105 VAL A N 1
ATOM 814 C CA . VAL A 1 105 ? 1.607 7.149 5.696 1.00 89.56 105 VAL A CA 1
ATOM 815 C C . VAL A 1 105 ? 1.880 8.595 5.289 1.00 89.56 105 VAL A C 1
ATOM 817 O O . VAL A 1 105 ? 2.519 9.331 6.031 1.00 89.56 105 VAL A O 1
ATOM 820 N N . GLU A 1 106 ? 1.406 9.009 4.114 1.00 91.75 106 GLU A N 1
ATOM 821 C CA . GLU A 1 106 ? 1.520 10.402 3.658 1.00 91.75 106 GLU A CA 1
ATOM 822 C C . GLU A 1 106 ? 0.297 11.227 4.061 1.00 91.75 106 GLU A C 1
ATOM 824 O O . GLU A 1 106 ? 0.410 12.386 4.455 1.00 91.75 106 GLU A O 1
ATOM 829 N N . ARG A 1 107 ? -0.891 10.634 3.917 1.00 91.56 107 ARG A N 1
ATOM 830 C CA . ARG A 1 107 ? -2.182 11.271 4.185 1.00 91.56 107 ARG A CA 1
ATOM 831 C C . ARG A 1 107 ? -3.193 10.215 4.597 1.00 91.56 107 ARG A C 1
ATOM 833 O O . ARG A 1 107 ? -3.126 9.083 4.122 1.00 91.56 107 ARG A O 1
ATOM 840 N N . PHE A 1 108 ? -4.167 10.594 5.412 1.00 90.56 108 PHE A N 1
ATOM 841 C CA . PHE A 1 108 ? -5.307 9.744 5.719 1.00 90.56 108 PHE A CA 1
ATOM 842 C C . PHE A 1 108 ? -6.598 10.550 5.864 1.00 90.56 108 PHE A C 1
ATOM 844 O O . PHE A 1 108 ? -6.567 11.731 6.203 1.00 90.56 108 PHE A O 1
ATOM 851 N N . GLU A 1 109 ? -7.727 9.893 5.618 1.00 90.56 109 GLU A N 1
ATOM 852 C CA . GLU A 1 109 ? -9.072 10.440 5.788 1.00 90.56 109 GLU A CA 1
ATOM 853 C C . GLU A 1 109 ? -9.935 9.418 6.530 1.00 90.56 109 GLU A C 1
ATOM 855 O O . GLU A 1 109 ? -10.069 8.267 6.103 1.00 90.56 109 GLU A O 1
ATOM 860 N N . VAL A 1 110 ? -10.502 9.838 7.662 1.00 84.94 110 VAL A N 1
ATOM 861 C CA . VAL A 1 110 ? -11.441 9.028 8.445 1.00 84.94 110 VAL A CA 1
ATOM 862 C C . VAL A 1 110 ? -12.863 9.431 8.026 1.00 84.94 110 VAL A C 1
ATOM 864 O O . VAL A 1 110 ? -13.208 10.597 8.226 1.00 84.94 110 VAL A O 1
ATOM 867 N N . PRO A 1 111 ? -13.648 8.528 7.414 1.00 72.38 111 PRO A N 1
ATOM 868 C CA . PRO A 1 111 ? -15.041 8.779 7.048 1.00 72.38 111 PRO A CA 1
ATOM 869 C C . PRO A 1 111 ? -15.978 8.885 8.258 1.00 72.38 111 PRO A C 1
ATOM 871 O O . PRO A 1 111 ? -15.651 8.333 9.338 1.00 72.38 111 PRO A O 1
#

pLDDT: mean 79.4, std 14.08, range [29.16, 92.25]

Secondary structure (DSSP, 8-state):
------BTTB-----PPPTT----HHHHHHHHHHTT---SEEEEEEEEEEEEETTEEEEEETTS--EEEBP-SHHHHHHHHHH-SS--EEEEEEEEETT-SSBEEEEEE--

Sequence (111 aa):
MDTVKVSLKLAQAEMKLKEGQPVEVERLRQLVVDAGFTPTWIRFEAIGRLTTRDGTSFFKVEGTDQLIALVADEQLEALRKATGQDGKRVAIVGMIPQEKNRAQVERFEVP

Foldseek 3Di:
DDDFDQDPVDGDGDDDDDFADEDDVVVVQVVSVVVVDHDQKDKDKAKAKWDDDPNWIWTCGPRYNYTATADPDPLVVVVCVVQPVIDAIKIFIWMAGPVGSHTYTPDIDGD